Protein AF-A0A935LZD9-F1 (afdb_monomer)

Mean predicted aligned error: 2.88 Å

Secondary structure (DSSP, 8-state):
-PPPHHHHHHHHHHHHHSTT--TTHHHHHHHHHHHHHTT-HHHHHHHHHHHHHHHHHHHHHTTSPTTSTTHHHHHHHHHHHHHHHHHHHHHHHTTS-HHHHHHHIIIIIS-SHHHHHHHHHHHHHHHHHHHHHHH-

Sequence (136 aa):
MQLSEDTLSVLEFLDSSIEGGLRKRNDIGTILELGATHNQADLFNEISRSGTATWKVYSTLRRLQQGDQGFRQLEEEFALQMNALREHLATLMHNADDETLKRFDDIYFGMTQGVIKNIVDLGHDLAKIKALQSAS

Solvent-accessible surface area (backbone atoms only — not comparable to full-atom values): 7383 Å² total; per-residue (Å²): 132,86,79,51,72,67,45,50,52,51,50,54,51,47,41,74,72,32,87,92,44,56,84,41,50,69,58,54,43,53,54,50,39,54,22,60,80,67,71,31,60,68,55,48,51,50,35,33,49,27,15,26,50,26,25,54,40,46,66,52,49,77,76,56,52,96,85,44,89,63,41,69,62,41,52,53,50,31,54,53,28,47,49,53,26,47,53,43,48,54,62,57,41,74,76,49,56,72,67,50,36,52,52,47,43,71,45,58,69,51,92,47,74,67,20,56,51,46,48,44,44,43,8,45,40,28,34,53,55,51,50,54,67,74,74,108

pLDDT: mean 95.54, std 5.18, range [50.78, 98.69]

Radius of gyration: 15.12 Å; Cα contacts (8 Å, |Δi|>4): 129; chains: 1; bounding box: 37×30×40 Å

Foldseek 3Di:
DDADPVLVVVQVVQQVVDVVHAPPSVVSSVLVRLCVVVVVVVLLVQLLVLLLQLLVLVVVLVVDDVVPPCNVVSVVSNVVSLVSNVVSVLVSCVSPDPVVNVVCCVQAVDDDPNNSVSSNSSSVSSNSVVVVVVVD

Structure (mmCIF, N/CA/C/O backbone):
data_AF-A0A935LZD9-F1
#
_entry.id   AF-A0A935LZD9-F1
#
loop_
_atom_site.group_PDB
_atom_site.id
_atom_site.type_symbol
_atom_site.label_atom_id
_atom_site.label_alt_id
_atom_site.label_comp_id
_atom_site.label_asym_id
_atom_site.label_entity_id
_atom_site.label_seq_id
_atom_site.pdbx_PDB_ins_code
_atom_site.Cartn_x
_atom_site.Cartn_y
_atom_site.Cartn_z
_atom_site.occupancy
_atom_site.B_iso_or_equiv
_atom_site.auth_seq_id
_atom_site.auth_comp_id
_atom_site.auth_asym_id
_atom_site.auth_atom_id
_atom_site.pdbx_PDB_model_num
ATOM 1 N N . MET A 1 1 ? 7.765 -12.460 -11.065 1.00 86.50 1 MET A N 1
ATOM 2 C CA . MET A 1 1 ? 8.519 -11.220 -11.376 1.00 86.50 1 MET A CA 1
ATOM 3 C C . MET A 1 1 ? 9.929 -11.170 -10.773 1.00 86.50 1 MET A C 1
ATOM 5 O O . MET A 1 1 ? 10.099 -11.430 -9.586 1.00 86.50 1 MET A O 1
ATOM 9 N N . GLN A 1 2 ? 10.930 -10.795 -11.578 1.00 90.19 2 GLN A N 1
ATOM 10 C CA . GLN A 1 2 ? 12.293 -10.451 -11.141 1.00 90.19 2 GLN A CA 1
ATOM 11 C C . GLN A 1 2 ? 12.398 -8.926 -10.963 1.00 90.19 2 GLN A C 1
ATOM 13 O O . GLN A 1 2 ? 11.931 -8.199 -11.832 1.00 90.19 2 GLN A O 1
ATOM 18 N N . LEU A 1 3 ? 12.980 -8.452 -9.856 1.00 95.88 3 LEU A N 1
ATOM 19 C CA . LEU A 1 3 ? 13.170 -7.015 -9.601 1.00 95.88 3 LEU A CA 1
ATOM 20 C C . LEU A 1 3 ? 14.439 -6.502 -10.294 1.00 95.88 3 LEU A C 1
ATOM 22 O O . LEU A 1 3 ? 15.447 -7.213 -10.327 1.00 95.88 3 LEU A O 1
ATOM 26 N N . SER A 1 4 ? 14.392 -5.273 -10.806 1.00 97.44 4 SER A N 1
ATOM 27 C CA . SER A 1 4 ? 15.555 -4.579 -11.367 1.00 97.44 4 SER A CA 1
ATOM 28 C C . SER A 1 4 ? 16.582 -4.193 -10.291 1.00 97.44 4 SER A C 1
ATOM 30 O O . SER A 1 4 ? 16.262 -4.112 -9.101 1.00 97.44 4 SER A O 1
ATOM 32 N N . GLU A 1 5 ? 17.827 -3.928 -10.702 1.00 97.62 5 GLU A N 1
ATOM 33 C CA . GLU A 1 5 ? 18.887 -3.449 -9.797 1.00 97.62 5 GLU A CA 1
ATOM 34 C C . GLU A 1 5 ? 18.530 -2.105 -9.147 1.00 97.62 5 GLU A C 1
ATOM 36 O O . GLU A 1 5 ? 18.828 -1.893 -7.969 1.00 97.62 5 GLU A O 1
ATOM 41 N N . ASP A 1 6 ? 17.824 -1.234 -9.872 1.00 97.00 6 ASP A N 1
ATOM 42 C CA . ASP A 1 6 ? 17.338 0.046 -9.353 1.00 97.00 6 ASP A CA 1
ATOM 43 C C . ASP A 1 6 ? 16.314 -0.172 -8.232 1.00 97.00 6 ASP A C 1
ATOM 45 O O . ASP A 1 6 ? 16.459 0.380 -7.139 1.00 97.00 6 ASP A O 1
ATOM 49 N N . THR A 1 7 ? 15.316 -1.036 -8.448 1.00 97.81 7 THR A N 1
ATOM 50 C CA . THR A 1 7 ? 14.335 -1.380 -7.408 1.00 97.81 7 THR A CA 1
ATOM 51 C C . THR A 1 7 ? 15.004 -2.027 -6.198 1.00 97.81 7 THR A C 1
ATOM 53 O O . THR A 1 7 ? 14.667 -1.702 -5.058 1.00 97.81 7 THR A O 1
ATOM 56 N N . LEU A 1 8 ? 15.972 -2.924 -6.411 1.00 97.88 8 LEU A N 1
ATOM 57 C CA . LEU A 1 8 ? 16.726 -3.542 -5.319 1.00 97.88 8 LEU A CA 1
ATOM 58 C C . LEU A 1 8 ? 17.514 -2.502 -4.515 1.00 97.88 8 LEU A C 1
ATOM 60 O O . LEU A 1 8 ? 17.440 -2.514 -3.287 1.00 97.88 8 LEU A O 1
ATOM 64 N N . SER A 1 9 ? 18.172 -1.563 -5.194 1.00 97.56 9 SER A N 1
ATOM 65 C CA . SER A 1 9 ? 18.916 -0.466 -4.567 1.00 97.56 9 SER A CA 1
ATOM 66 C C . SER A 1 9 ? 18.001 0.446 -3.743 1.00 97.56 9 SER A C 1
ATOM 68 O O . SER A 1 9 ? 18.340 0.830 -2.622 1.00 97.56 9 SER A O 1
ATOM 70 N N . VAL A 1 10 ? 16.797 0.749 -4.246 1.00 96.56 10 VAL A N 1
ATOM 71 C CA . VAL A 1 10 ? 15.781 1.491 -3.482 1.00 96.56 10 VAL A CA 1
ATOM 72 C C . VAL A 1 10 ? 15.353 0.708 -2.241 1.00 96.56 10 VAL A C 1
ATOM 74 O O . VAL A 1 10 ? 15.260 1.287 -1.161 1.00 96.56 10 VAL A O 1
ATOM 77 N N . LEU A 1 11 ? 15.119 -0.602 -2.352 1.00 97.44 11 LEU A N 1
ATOM 78 C CA . LEU A 1 11 ? 14.747 -1.426 -1.198 1.00 97.44 11 LEU A CA 1
ATOM 79 C C . LEU A 1 11 ? 15.855 -1.479 -0.139 1.00 97.44 11 LEU A C 1
ATOM 81 O O . LEU A 1 11 ? 15.551 -1.408 1.048 1.00 97.44 11 LEU A O 1
ATOM 85 N N . GLU A 1 12 ? 17.122 -1.565 -0.541 1.00 96.50 12 GLU A N 1
ATOM 86 C CA . GLU A 1 12 ? 18.269 -1.512 0.379 1.00 96.50 12 GLU A CA 1
ATOM 87 C C . GLU A 1 12 ? 18.382 -0.156 1.087 1.00 96.50 12 GLU A C 1
ATOM 89 O O . GLU A 1 12 ? 18.603 -0.086 2.303 1.00 96.50 12 GLU A O 1
ATOM 94 N N . PHE A 1 13 ? 18.165 0.938 0.354 1.00 96.38 13 PHE A N 1
ATOM 95 C CA . PHE A 1 13 ? 18.076 2.266 0.951 1.00 96.38 13 PHE A CA 1
ATOM 96 C C . PHE A 1 13 ? 16.927 2.353 1.970 1.00 96.38 13 PHE A C 1
ATOM 98 O O . PHE A 1 13 ? 17.115 2.871 3.073 1.00 96.38 13 PHE A O 1
ATOM 105 N N . LEU A 1 14 ? 15.748 1.819 1.638 1.00 96.00 14 LEU A N 1
ATOM 106 C CA . LEU A 1 14 ? 14.599 1.819 2.544 1.00 96.00 14 LEU A CA 1
ATOM 107 C C . LEU A 1 14 ? 14.866 0.983 3.800 1.00 96.00 14 LEU A C 1
ATOM 109 O O . LEU A 1 14 ? 14.578 1.454 4.896 1.00 96.00 14 LEU A O 1
ATOM 113 N N . ASP A 1 15 ? 15.452 -0.207 3.668 1.00 92.56 15 ASP A N 1
ATOM 114 C CA . ASP A 1 15 ? 15.780 -1.070 4.808 1.00 92.56 15 ASP A CA 1
ATOM 115 C C . ASP A 1 15 ? 16.810 -0.433 5.752 1.00 92.56 15 ASP A C 1
ATOM 117 O O . ASP A 1 15 ? 16.700 -0.582 6.968 1.00 92.56 15 ASP A O 1
ATOM 121 N N . SER A 1 16 ? 17.790 0.299 5.214 1.00 93.31 16 SER A N 1
ATOM 122 C CA . SER A 1 16 ? 18.792 1.004 6.029 1.00 93.31 16 SER A CA 1
ATOM 123 C C . SER A 1 16 ? 18.261 2.292 6.669 1.00 93.31 16 SER A C 1
ATOM 125 O O . SER A 1 16 ? 18.707 2.669 7.752 1.00 93.31 16 SER A O 1
ATOM 127 N N . SER A 1 17 ? 17.291 2.951 6.031 1.00 94.06 17 SER A N 1
ATOM 128 C CA . SER A 1 17 ? 16.714 4.220 6.501 1.00 94.06 17 SER A CA 1
ATOM 129 C C . SER A 1 17 ? 15.534 4.039 7.458 1.00 94.06 17 SER A C 1
ATOM 131 O O . SER A 1 17 ? 15.198 4.946 8.221 1.00 94.06 17 SER A O 1
ATOM 133 N N . ILE A 1 18 ? 14.871 2.883 7.417 1.00 93.69 18 ILE A N 1
ATOM 134 C CA . ILE A 1 18 ? 13.705 2.573 8.238 1.00 93.69 18 ILE A CA 1
ATOM 135 C C . ILE A 1 18 ? 14.121 1.722 9.433 1.00 93.69 18 ILE A C 1
ATOM 137 O O . ILE A 1 18 ? 14.465 0.549 9.300 1.00 93.69 18 ILE A O 1
ATOM 141 N N . GLU A 1 19 ? 13.962 2.268 10.639 1.00 90.81 19 GLU A N 1
ATOM 142 C CA . GLU A 1 19 ? 14.153 1.486 11.860 1.00 90.81 19 GLU A CA 1
ATOM 143 C C . GLU A 1 19 ? 13.222 0.256 11.876 1.00 90.81 19 GLU A C 1
ATOM 145 O O . GLU A 1 19 ? 11.998 0.357 11.682 1.00 90.81 19 GLU A O 1
ATOM 150 N N . GLY A 1 20 ? 13.819 -0.920 12.091 1.00 90.19 20 GLY A N 1
ATOM 151 C CA . GLY A 1 20 ? 13.136 -2.215 12.084 1.00 90.19 20 GLY A CA 1
ATOM 152 C C . GLY A 1 20 ? 12.776 -2.758 10.694 1.00 90.19 20 GLY A C 1
ATOM 153 O O . GLY A 1 20 ? 12.099 -3.783 10.629 1.00 90.19 20 GLY A O 1
ATOM 154 N N . GLY A 1 21 ? 13.202 -2.094 9.613 1.00 92.19 21 GLY A N 1
ATOM 155 C CA . GLY A 1 21 ? 12.990 -2.520 8.228 1.00 92.19 21 GLY A CA 1
ATOM 156 C C . GLY A 1 21 ? 11.531 -2.496 7.753 1.00 92.19 21 GLY A C 1
ATOM 157 O O . GLY A 1 21 ? 10.621 -1.995 8.436 1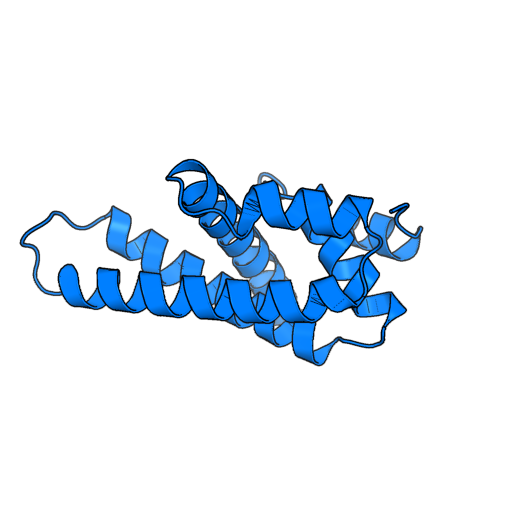.00 92.19 21 GLY A O 1
ATOM 158 N N . LEU A 1 22 ? 11.323 -3.042 6.550 1.00 96.31 22 LEU A N 1
ATOM 159 C CA . LEU A 1 22 ? 10.014 -3.227 5.917 1.00 96.31 22 LEU A CA 1
ATOM 160 C C . LEU A 1 22 ? 9.418 -4.604 6.258 1.00 96.31 22 LEU A C 1
ATOM 162 O O . LEU A 1 22 ? 10.049 -5.642 6.060 1.00 96.31 22 LEU A O 1
ATOM 166 N N . ARG A 1 23 ? 8.162 -4.640 6.712 1.00 96.75 23 ARG A N 1
ATOM 167 C CA . ARG A 1 23 ? 7.424 -5.887 7.005 1.00 96.75 23 ARG A CA 1
ATOM 168 C C . ARG A 1 23 ? 7.013 -6.644 5.745 1.00 96.75 23 ARG A C 1
ATOM 170 O O . ARG A 1 23 ? 6.901 -7.868 5.756 1.00 96.75 23 ARG A O 1
ATOM 177 N N . LYS A 1 24 ? 6.744 -5.904 4.675 1.00 97.62 24 LYS A N 1
ATOM 178 C CA . LYS A 1 24 ? 6.248 -6.344 3.371 1.00 97.62 24 LYS A CA 1
ATOM 179 C C . LYS A 1 24 ? 7.254 -6.003 2.275 1.00 97.62 24 LYS A C 1
ATOM 181 O O . LYS A 1 24 ? 6.871 -5.656 1.164 1.00 97.62 24 LYS A O 1
ATOM 186 N N . ARG A 1 25 ? 8.552 -6.120 2.581 1.00 97.00 25 ARG A N 1
ATOM 187 C CA . ARG A 1 25 ? 9.670 -5.753 1.694 1.00 97.00 25 ARG A CA 1
ATOM 188 C C . ARG A 1 25 ? 9.487 -6.227 0.249 1.00 97.00 25 ARG A C 1
ATOM 190 O O . ARG A 1 25 ? 9.626 -5.436 -0.676 1.00 97.00 25 ARG A O 1
ATOM 197 N N . ASN A 1 26 ? 9.157 -7.503 0.054 1.00 96.81 26 ASN A N 1
ATOM 198 C CA . ASN A 1 26 ? 8.994 -8.072 -1.287 1.00 96.81 26 ASN A CA 1
ATOM 199 C C . ASN A 1 26 ? 7.800 -7.461 -2.033 1.00 96.81 26 ASN A C 1
ATOM 201 O O . ASN A 1 26 ? 7.897 -7.213 -3.230 1.00 96.81 26 ASN A O 1
ATOM 205 N N . ASP A 1 27 ? 6.703 -7.178 -1.329 1.00 97.94 27 ASP A N 1
ATOM 206 C CA . ASP A 1 27 ? 5.499 -6.582 -1.917 1.00 97.94 27 ASP A CA 1
ATOM 207 C C . ASP A 1 27 ? 5.727 -5.114 -2.268 1.00 97.94 27 ASP A C 1
ATOM 209 O O . ASP A 1 27 ? 5.334 -4.678 -3.345 1.00 97.94 27 ASP A O 1
ATOM 213 N N . ILE A 1 28 ? 6.440 -4.375 -1.410 1.00 98.38 28 ILE A N 1
ATOM 214 C CA . ILE A 1 28 ? 6.933 -3.030 -1.727 1.00 98.38 28 ILE A CA 1
ATOM 215 C C . ILE A 1 28 ? 7.821 -3.073 -2.973 1.00 98.38 28 ILE A C 1
ATOM 217 O O . ILE A 1 28 ? 7.654 -2.240 -3.856 1.00 98.38 28 ILE A O 1
ATOM 221 N N . GLY A 1 29 ? 8.705 -4.067 -3.081 1.00 98.12 29 GLY A N 1
ATOM 222 C CA . GLY A 1 29 ? 9.537 -4.271 -4.265 1.00 98.12 29 GLY A CA 1
ATOM 223 C C . GLY A 1 29 ? 8.718 -4.457 -5.536 1.00 98.12 29 GLY A C 1
ATOM 224 O O . GLY A 1 29 ? 8.943 -3.755 -6.512 1.00 98.12 29 GLY A O 1
ATOM 225 N N . THR A 1 30 ? 7.721 -5.343 -5.512 1.00 98.31 30 THR A N 1
ATOM 226 C CA . THR A 1 30 ? 6.814 -5.533 -6.653 1.00 98.31 30 THR A CA 1
ATOM 227 C C . THR A 1 30 ? 6.051 -4.254 -7.001 1.00 98.31 30 THR A C 1
ATOM 229 O O . THR A 1 30 ? 5.931 -3.916 -8.175 1.00 98.31 30 THR A O 1
ATOM 232 N N . ILE A 1 31 ? 5.543 -3.532 -5.999 1.00 98.38 31 ILE A N 1
ATOM 233 C CA . ILE A 1 31 ? 4.790 -2.290 -6.208 1.00 98.38 31 ILE A CA 1
ATOM 234 C C . ILE A 1 31 ? 5.679 -1.209 -6.847 1.00 98.38 31 ILE A C 1
ATOM 236 O O . ILE A 1 31 ? 5.235 -0.519 -7.764 1.00 98.38 31 ILE A O 1
ATOM 240 N N . LEU A 1 32 ? 6.924 -1.069 -6.379 1.00 97.88 32 LEU A N 1
ATOM 241 C CA . LEU A 1 32 ? 7.903 -0.130 -6.928 1.00 97.88 32 LEU A CA 1
ATOM 242 C C . LEU A 1 32 ? 8.300 -0.499 -8.357 1.00 97.88 32 LEU A C 1
ATOM 244 O O . LEU A 1 32 ? 8.276 0.374 -9.219 1.00 97.88 32 LEU A O 1
ATOM 248 N N . GLU A 1 33 ? 8.608 -1.773 -8.610 1.00 98.25 33 GLU A N 1
ATOM 249 C CA . GLU A 1 33 ? 8.985 -2.260 -9.940 1.00 98.25 33 GLU A CA 1
ATOM 250 C C . GLU A 1 33 ? 7.864 -1.987 -10.944 1.00 98.25 33 GLU A C 1
ATOM 252 O O . GLU A 1 33 ? 8.077 -1.284 -11.925 1.00 98.25 33 GLU A O 1
ATOM 257 N N . LEU A 1 34 ? 6.636 -2.429 -10.653 1.00 97.88 34 LEU A N 1
ATOM 258 C CA . LEU A 1 34 ? 5.485 -2.186 -11.527 1.00 97.88 34 LEU A CA 1
ATOM 259 C C . LEU A 1 34 ? 5.224 -0.691 -11.740 1.00 97.88 34 LEU A C 1
ATOM 261 O O . LEU A 1 34 ? 4.946 -0.262 -12.861 1.00 97.88 34 LEU A O 1
ATOM 265 N N . GLY A 1 35 ? 5.339 0.111 -10.678 1.00 97.44 35 GLY A N 1
ATOM 266 C CA . GLY A 1 35 ? 5.196 1.560 -10.758 1.00 97.44 35 GLY A CA 1
ATOM 267 C C . GLY A 1 35 ? 6.235 2.201 -11.680 1.00 97.44 35 GLY A C 1
ATOM 268 O O . GLY A 1 35 ? 5.885 3.052 -12.498 1.00 97.44 35 GLY A O 1
ATOM 269 N N . ALA A 1 36 ? 7.494 1.777 -11.584 1.00 96.50 36 ALA A N 1
ATOM 270 C CA . ALA A 1 36 ? 8.590 2.290 -12.397 1.00 96.50 36 ALA A CA 1
ATOM 271 C C . ALA A 1 36 ? 8.486 1.826 -13.858 1.00 96.50 36 ALA A C 1
ATOM 273 O O . ALA A 1 36 ? 8.484 2.660 -14.764 1.00 96.50 36 ALA A O 1
ATOM 274 N N . THR A 1 37 ? 8.327 0.520 -14.095 1.00 96.94 37 THR A N 1
ATOM 275 C CA . THR A 1 37 ? 8.272 -0.078 -15.440 1.00 96.94 37 THR A CA 1
ATOM 276 C C . THR A 1 37 ? 7.128 0.487 -16.282 1.00 96.94 37 THR A C 1
ATOM 278 O O . THR A 1 37 ? 7.280 0.665 -17.490 1.00 96.94 37 THR A O 1
ATOM 281 N N . HIS A 1 38 ? 5.991 0.810 -15.658 1.00 97.19 38 HIS A N 1
ATOM 282 C CA . HIS A 1 38 ? 4.793 1.291 -16.353 1.00 97.19 38 HIS A CA 1
ATOM 283 C C . HIS A 1 38 ? 4.553 2.801 -16.204 1.00 97.19 38 HIS A C 1
ATOM 285 O O . HIS A 1 38 ? 3.482 3.287 -16.569 1.00 97.19 38 HIS A O 1
ATOM 291 N N . ASN A 1 39 ? 5.536 3.552 -15.691 1.00 96.12 39 ASN A N 1
ATOM 292 C CA . ASN A 1 39 ? 5.453 5.001 -15.476 1.00 96.12 39 ASN A CA 1
ATOM 293 C C . ASN A 1 39 ? 4.208 5.426 -14.662 1.00 96.12 39 ASN A C 1
ATOM 295 O O . ASN A 1 39 ? 3.529 6.403 -14.977 1.00 96.12 39 ASN A O 1
ATOM 299 N N . GLN A 1 40 ? 3.891 4.673 -13.609 1.00 97.00 40 GLN A N 1
ATOM 300 C CA . GLN A 1 40 ? 2.717 4.867 -12.754 1.00 97.00 40 GLN A CA 1
ATOM 301 C C . GLN A 1 40 ? 3.071 5.529 -11.413 1.00 97.00 40 GLN A C 1
ATOM 303 O O . GLN A 1 40 ? 2.571 5.140 -10.356 1.00 97.00 40 GLN A O 1
ATOM 308 N N . ALA A 1 41 ? 3.921 6.559 -11.444 1.00 95.38 41 ALA A N 1
ATOM 309 C CA . ALA A 1 41 ? 4.321 7.297 -10.243 1.00 95.38 41 ALA A CA 1
ATOM 310 C C . ALA A 1 41 ? 3.118 7.909 -9.495 1.00 95.38 41 ALA A C 1
ATOM 312 O O . ALA A 1 41 ? 3.066 7.875 -8.264 1.00 95.38 41 ALA A O 1
ATOM 313 N N . ASP A 1 42 ? 2.114 8.408 -10.220 1.00 97.44 42 ASP A N 1
ATOM 314 C CA . ASP A 1 42 ? 0.893 8.954 -9.616 1.00 97.44 42 ASP A CA 1
ATOM 315 C C . ASP A 1 42 ? 0.073 7.882 -8.893 1.00 97.44 42 ASP A C 1
ATOM 317 O O . ASP A 1 42 ? -0.394 8.115 -7.776 1.00 97.44 42 ASP A O 1
ATOM 321 N N . LEU A 1 43 ? -0.034 6.680 -9.468 1.00 98.12 43 LEU A N 1
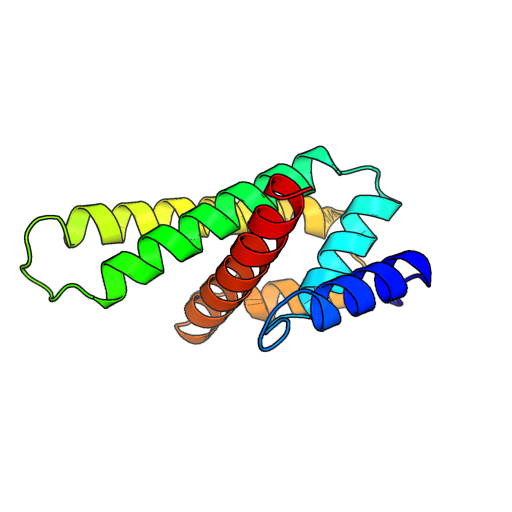ATOM 322 C CA . LEU A 1 43 ? -0.719 5.568 -8.812 1.00 98.12 43 LEU A CA 1
ATOM 323 C C . LEU A 1 43 ? 0.047 5.101 -7.572 1.00 98.12 43 LEU A C 1
ATOM 325 O O . LEU A 1 43 ? -0.564 4.863 -6.533 1.00 98.12 43 LEU A O 1
ATOM 329 N N . PHE A 1 44 ? 1.381 5.037 -7.635 1.00 97.56 44 PHE A N 1
ATOM 330 C CA . PHE A 1 44 ? 2.195 4.764 -6.450 1.00 97.56 44 PHE A CA 1
ATOM 331 C C . PHE A 1 44 ? 1.948 5.802 -5.347 1.00 97.56 44 PHE A C 1
ATOM 333 O O . PHE A 1 44 ? 1.830 5.453 -4.171 1.00 97.56 44 PHE A O 1
ATOM 340 N N . ASN A 1 45 ? 1.811 7.077 -5.713 1.00 96.62 45 ASN A N 1
ATOM 341 C CA . ASN A 1 45 ? 1.483 8.130 -4.762 1.00 96.62 45 ASN A CA 1
ATOM 342 C C . ASN A 1 45 ? 0.094 7.936 -4.130 1.00 96.62 45 ASN A C 1
ATOM 344 O O . ASN A 1 45 ? -0.046 8.171 -2.925 1.00 96.62 45 ASN A O 1
ATOM 348 N N . GLU A 1 46 ? -0.908 7.473 -4.883 1.00 98.38 46 GLU A N 1
ATOM 349 C CA . GLU A 1 46 ? -2.225 7.114 -4.332 1.00 98.38 46 GLU A CA 1
ATOM 350 C C . GLU A 1 46 ? -2.171 5.890 -3.409 1.00 98.38 46 GLU A C 1
ATOM 352 O O . GLU A 1 46 ? -2.755 5.904 -2.320 1.00 98.38 46 GLU A O 1
ATOM 357 N N . ILE A 1 47 ? -1.403 4.860 -3.775 1.00 98.56 47 ILE A N 1
ATOM 358 C CA . ILE A 1 47 ? -1.138 3.691 -2.923 1.00 98.56 47 ILE A CA 1
ATOM 359 C C . ILE A 1 47 ? -0.476 4.144 -1.615 1.00 98.56 47 ILE A C 1
ATOM 361 O O . ILE A 1 47 ? -0.944 3.816 -0.527 1.00 98.56 47 ILE A O 1
ATOM 365 N N . SER A 1 48 ? 0.567 4.971 -1.699 1.00 97.88 48 SER A N 1
ATOM 366 C CA . SER A 1 48 ? 1.273 5.529 -0.540 1.00 97.88 48 SER A CA 1
ATOM 367 C C . SER A 1 48 ? 0.346 6.358 0.357 1.00 97.88 48 SER A C 1
ATOM 369 O O . SER A 1 48 ? 0.358 6.206 1.585 1.00 97.88 48 SER A O 1
ATOM 371 N N . ARG A 1 49 ? -0.514 7.202 -0.230 1.00 97.81 49 ARG A N 1
ATOM 372 C CA . ARG A 1 49 ? -1.515 7.994 0.504 1.00 97.81 49 ARG A CA 1
ATOM 373 C C . ARG A 1 49 ? -2.539 7.114 1.222 1.00 97.81 49 ARG A C 1
ATOM 375 O O . ARG A 1 49 ? -2.671 7.232 2.441 1.00 97.81 49 ARG A O 1
ATOM 382 N N . SER A 1 50 ? -3.228 6.238 0.493 1.00 98.12 50 SER A N 1
ATOM 383 C CA . SER A 1 50 ? -4.274 5.355 1.035 1.00 98.12 50 SER A CA 1
ATOM 384 C C . SER A 1 50 ? -3.716 4.349 2.050 1.00 98.12 50 SER A C 1
ATOM 386 O O . SER A 1 50 ? -4.313 4.138 3.108 1.00 98.12 50 SER A O 1
ATOM 388 N N . GLY A 1 51 ? -2.513 3.815 1.823 1.00 98.44 51 GLY A N 1
ATOM 389 C CA . GLY A 1 51 ? -1.797 2.985 2.794 1.00 98.44 51 GLY A CA 1
ATOM 390 C C . GLY A 1 51 ? -1.438 3.735 4.074 1.00 98.44 51 GLY A C 1
ATOM 391 O O . GLY A 1 51 ? -1.682 3.234 5.174 1.00 98.44 51 GLY A O 1
ATOM 392 N N . THR A 1 52 ? -0.954 4.975 3.951 1.00 98.44 52 THR A N 1
ATOM 393 C CA . THR A 1 52 ? -0.686 5.830 5.116 1.00 98.44 52 THR A CA 1
ATOM 394 C C . THR A 1 52 ? -1.956 6.111 5.917 1.00 98.44 52 THR A C 1
ATOM 396 O O . THR A 1 52 ? -1.932 6.049 7.148 1.00 98.44 52 THR A O 1
ATOM 399 N N . ALA A 1 53 ? -3.062 6.429 5.239 1.00 98.31 53 ALA A N 1
ATOM 400 C CA . ALA A 1 53 ? -4.350 6.672 5.881 1.00 98.31 53 ALA A CA 1
ATOM 401 C C . ALA A 1 53 ? -4.851 5.416 6.609 1.00 98.31 53 ALA A C 1
ATOM 403 O O . ALA A 1 53 ? -5.135 5.481 7.806 1.00 98.31 53 ALA A O 1
ATOM 404 N N . THR A 1 54 ? -4.829 4.263 5.934 1.00 98.50 54 THR A N 1
ATOM 405 C CA . THR A 1 54 ? -5.183 2.951 6.499 1.00 98.50 54 THR A CA 1
ATOM 406 C C . THR A 1 54 ? -4.414 2.675 7.790 1.00 98.50 54 THR A C 1
ATOM 408 O O . THR A 1 54 ? -5.013 2.368 8.823 1.00 98.50 54 THR A O 1
ATOM 411 N N . TRP A 1 55 ? -3.087 2.842 7.771 1.00 98.50 55 TRP A N 1
ATOM 412 C CA . TRP A 1 55 ? -2.256 2.635 8.956 1.00 98.50 55 TRP A CA 1
ATOM 413 C C . TRP A 1 55 ? -2.601 3.598 10.089 1.00 98.50 55 TRP A C 1
ATOM 415 O O . TRP A 1 55 ? -2.745 3.168 11.234 1.00 98.50 55 TRP A O 1
ATOM 425 N N . LYS A 1 56 ? -2.751 4.894 9.793 1.00 98.06 56 LYS A N 1
ATOM 426 C CA . LYS A 1 56 ? -3.072 5.901 10.812 1.00 98.06 56 LYS A CA 1
ATOM 427 C C . LYS A 1 56 ? -4.399 5.591 11.496 1.00 98.06 56 LYS A C 1
ATOM 429 O O . LYS A 1 56 ? -4.431 5.541 12.727 1.00 98.06 56 LYS A O 1
ATOM 434 N N . VAL A 1 57 ? -5.450 5.315 10.724 1.00 98.00 57 VAL A N 1
ATOM 435 C CA . VAL A 1 57 ? -6.779 4.991 11.260 1.00 98.00 57 VAL A CA 1
ATOM 436 C C . VAL A 1 57 ? -6.718 3.712 12.092 1.00 98.00 57 VAL A C 1
ATOM 438 O O . VAL A 1 57 ? -7.098 3.737 13.262 1.00 98.00 57 VAL A O 1
ATOM 441 N N . TYR A 1 58 ? -6.133 2.633 11.562 1.00 97.69 58 TYR A N 1
ATOM 442 C CA . TYR A 1 58 ? -5.971 1.374 12.296 1.00 97.69 58 TYR A CA 1
ATOM 443 C C . TYR A 1 58 ? -5.179 1.545 13.599 1.00 97.69 58 TYR A C 1
ATOM 445 O O . TYR A 1 58 ? -5.540 1.005 14.647 1.00 97.69 58 TYR A O 1
ATOM 453 N N . SER A 1 59 ? -4.089 2.318 13.557 1.00 97.06 59 SER A N 1
ATOM 454 C CA . SER A 1 59 ? -3.209 2.529 14.707 1.00 97.06 59 SER A CA 1
ATOM 455 C C . SER A 1 59 ? -3.889 3.277 15.857 1.00 97.06 59 SER A C 1
ATOM 457 O O . SER A 1 59 ? -3.507 3.065 17.014 1.00 97.06 59 SER A O 1
ATOM 459 N N . THR A 1 60 ? -4.889 4.102 15.536 1.00 96.75 60 THR A N 1
ATOM 460 C CA . THR A 1 60 ? -5.774 4.774 16.491 1.00 96.75 60 THR A CA 1
ATOM 461 C C . THR A 1 60 ? -6.877 3.829 16.952 1.00 96.75 60 THR A C 1
ATOM 463 O O . THR A 1 60 ? -7.045 3.651 18.155 1.00 96.75 60 THR A O 1
ATOM 466 N N . LEU A 1 61 ? -7.568 3.164 16.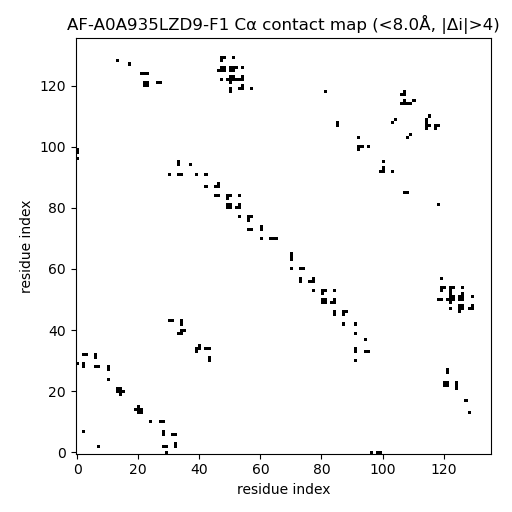019 1.00 96.06 61 LEU A N 1
ATOM 467 C CA . LEU A 1 61 ? -8.678 2.252 16.303 1.00 96.06 61 LEU A CA 1
ATOM 468 C C . LEU A 1 61 ? -8.278 1.140 17.281 1.00 96.06 61 LEU A C 1
ATOM 470 O O . LEU A 1 61 ? -8.989 0.888 18.245 1.00 96.06 61 LEU A O 1
ATOM 474 N N . ARG A 1 62 ? -7.092 0.538 17.114 1.00 95.06 62 ARG A N 1
ATOM 475 C CA . ARG A 1 62 ? -6.586 -0.526 18.007 1.00 95.06 62 ARG A CA 1
ATOM 476 C C . ARG A 1 62 ? -6.359 -0.096 19.464 1.00 95.06 62 ARG A C 1
ATOM 478 O O . ARG A 1 62 ? -6.054 -0.943 20.298 1.00 95.06 62 ARG A O 1
ATOM 485 N N . ARG A 1 63 ? -6.386 1.210 19.755 1.00 95.50 63 ARG A N 1
ATOM 486 C CA . ARG A 1 63 ? -6.233 1.767 21.110 1.00 95.50 63 ARG A CA 1
ATOM 487 C C . ARG A 1 63 ? -7.579 2.035 21.785 1.00 95.50 63 ARG A C 1
ATOM 489 O O . ARG A 1 63 ? -7.583 2.350 22.969 1.00 95.50 63 ARG A O 1
ATOM 496 N N . LEU A 1 64 ? -8.678 1.926 21.042 1.00 94.69 64 LEU A N 1
ATOM 497 C CA . LEU A 1 64 ? -10.038 2.130 21.525 1.00 94.69 64 LEU A CA 1
ATOM 498 C C . LEU A 1 64 ? -10.695 0.790 21.869 1.00 94.69 64 LEU A C 1
ATOM 500 O O . LEU A 1 64 ? -10.360 -0.253 21.306 1.00 94.69 64 LEU A O 1
ATOM 504 N N . GLN A 1 65 ? -11.649 0.831 22.789 1.00 92.44 65 GLN A N 1
ATOM 505 C CA . GLN A 1 65 ? -12.542 -0.270 23.125 1.00 92.44 65 GLN A CA 1
ATOM 506 C C . GLN A 1 65 ? -13.879 -0.111 22.392 1.00 92.44 65 GLN A C 1
ATOM 508 O O . GLN A 1 65 ? -14.321 0.996 22.076 1.00 92.44 65 GLN A O 1
ATOM 513 N N . GLN A 1 66 ? -14.566 -1.230 22.150 1.00 87.62 66 GLN A N 1
ATOM 514 C CA . GLN A 1 66 ? -15.943 -1.176 21.663 1.00 87.62 66 GLN A CA 1
ATOM 515 C C . GLN A 1 66 ? -16.820 -0.438 22.683 1.00 87.62 66 GLN A C 1
ATOM 517 O O . GLN A 1 66 ? -16.883 -0.821 23.848 1.00 87.62 66 GLN A O 1
ATOM 522 N N . GLY A 1 67 ? -17.504 0.614 22.230 1.00 89.31 67 GLY A N 1
ATOM 523 C CA . GLY A 1 67 ? -18.309 1.497 23.080 1.00 89.31 67 GLY A CA 1
ATOM 524 C C . GLY A 1 67 ? -17.667 2.858 23.345 1.00 89.31 67 GLY A C 1
ATOM 525 O O . GLY A 1 67 ? -18.387 3.787 23.712 1.00 89.31 67 GLY A O 1
ATOM 526 N N . ASP A 1 68 ? -16.365 3.013 23.080 1.00 94.62 68 ASP A N 1
ATOM 527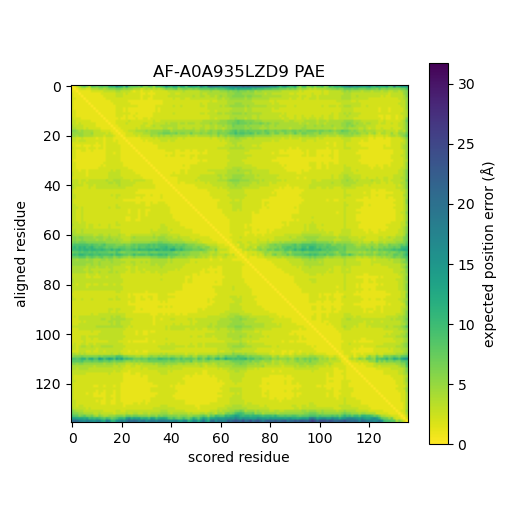 C CA . ASP A 1 68 ? -15.717 4.320 23.125 1.00 94.62 68 ASP A CA 1
ATOM 528 C C . ASP A 1 68 ? -16.327 5.264 22.081 1.00 94.62 68 ASP A C 1
ATOM 530 O O . ASP A 1 68 ? -16.689 4.872 20.961 1.00 94.62 68 ASP A O 1
ATOM 534 N N . GLN A 1 69 ? -16.425 6.544 22.439 1.00 92.38 69 GLN A N 1
ATOM 535 C CA . GLN A 1 69 ? -16.888 7.574 21.518 1.00 92.38 69 GLN A CA 1
ATOM 536 C C . GLN A 1 69 ? -15.983 7.610 20.278 1.00 92.38 69 GLN A C 1
ATOM 538 O O . GLN A 1 69 ? -14.762 7.688 20.382 1.00 92.38 69 GLN A O 1
ATOM 543 N N . GLY A 1 70 ? -16.591 7.564 19.092 1.00 92.44 70 GLY A N 1
ATOM 544 C CA . GLY A 1 70 ? -15.862 7.581 17.823 1.00 92.44 70 GLY A CA 1
ATOM 545 C C . GLY A 1 70 ? -15.338 6.219 17.354 1.00 92.44 70 GLY A C 1
ATOM 546 O O . GLY A 1 70 ? -14.848 6.148 16.231 1.00 92.44 70 GLY A O 1
ATOM 547 N N . PHE A 1 71 ? -15.499 5.132 18.129 1.00 95.44 71 PHE A N 1
ATOM 548 C CA . PHE A 1 71 ? -15.082 3.785 17.707 1.00 95.44 71 PHE A CA 1
ATOM 549 C C . PHE A 1 71 ? -15.703 3.389 16.359 1.00 95.44 71 PHE A C 1
ATOM 551 O O . PHE A 1 71 ? -14.980 3.078 15.419 1.00 95.44 71 PHE A O 1
ATOM 558 N N . ARG A 1 72 ? -17.039 3.465 16.240 1.00 95.81 72 ARG A N 1
ATOM 559 C CA . ARG A 1 72 ? -17.754 3.086 15.004 1.00 95.81 72 ARG A CA 1
ATOM 560 C C . ARG A 1 72 ? -17.345 3.934 13.804 1.00 95.81 72 ARG A C 1
ATOM 562 O O . ARG A 1 72 ? -17.141 3.403 12.724 1.00 95.81 72 ARG A O 1
ATOM 569 N N . GLN A 1 73 ? -17.168 5.237 14.011 1.00 96.31 73 GLN A N 1
ATOM 570 C CA . GLN A 1 73 ? -16.741 6.143 12.947 1.00 96.31 73 GLN A CA 1
ATOM 571 C C . GLN A 1 73 ? -15.343 5.778 12.427 1.00 96.31 73 GLN A C 1
ATOM 573 O O . GLN A 1 73 ? -15.112 5.783 11.223 1.00 96.31 73 GLN A O 1
ATOM 578 N N . LEU A 1 74 ? -14.408 5.441 13.321 1.00 96.69 74 LEU A N 1
ATOM 579 C CA . LEU A 1 74 ? -13.067 5.007 12.926 1.00 96.69 74 LEU A CA 1
ATOM 580 C C . LEU A 1 74 ? -13.056 3.610 12.297 1.00 96.69 74 LEU A C 1
ATOM 582 O O . LEU A 1 74 ? -12.217 3.347 11.442 1.00 96.69 74 LEU A O 1
ATOM 586 N N . GLU A 1 75 ? -13.960 2.721 12.705 1.00 96.69 75 GLU A N 1
ATOM 587 C CA . GLU A 1 75 ? -14.139 1.405 12.084 1.00 96.69 75 GLU A CA 1
ATOM 588 C C . GLU A 1 75 ? -14.646 1.529 10.637 1.00 96.69 75 GLU A C 1
ATOM 590 O O . GLU A 1 75 ? -14.080 0.913 9.733 1.00 96.69 75 GLU A O 1
ATOM 595 N N . GLU A 1 76 ? -15.647 2.381 10.401 1.00 97.31 76 GLU A N 1
ATOM 596 C CA . GLU A 1 76 ? -16.150 2.702 9.060 1.00 97.31 76 GLU A CA 1
ATOM 597 C C . GLU A 1 76 ? -15.060 3.348 8.195 1.00 97.31 76 GLU A C 1
ATOM 599 O O . GLU A 1 76 ? -14.805 2.900 7.076 1.00 97.31 76 GLU A O 1
ATOM 604 N N . GLU A 1 77 ? -14.350 4.341 8.735 1.00 97.81 77 GLU A N 1
ATOM 605 C CA . GLU A 1 77 ? -13.240 4.995 8.039 1.00 97.81 77 GLU A CA 1
ATOM 606 C C . GLU A 1 77 ? -12.112 4.006 7.711 1.00 97.81 77 GLU A C 1
ATOM 608 O O . GLU A 1 77 ? -11.543 4.039 6.621 1.00 97.81 77 GLU A O 1
ATOM 613 N N . PHE A 1 78 ? -11.798 3.077 8.618 1.00 97.62 78 PHE A N 1
ATOM 614 C CA . PHE A 1 78 ? -10.792 2.049 8.366 1.00 97.62 78 PHE A CA 1
ATOM 615 C C . PHE A 1 78 ? -11.187 1.162 7.182 1.00 97.62 78 PHE A C 1
ATOM 617 O O . PHE A 1 78 ? -10.356 0.900 6.310 1.00 97.62 78 PHE A O 1
ATOM 624 N N . ALA A 1 79 ? -12.452 0.738 7.122 1.00 96.50 79 ALA A N 1
ATOM 625 C CA . ALA A 1 79 ? -12.963 -0.050 6.007 1.00 96.50 79 ALA A CA 1
ATOM 626 C C . ALA A 1 79 ? -12.895 0.723 4.677 1.00 96.50 79 ALA A C 1
ATOM 628 O O . ALA A 1 79 ? -12.486 0.152 3.664 1.00 96.50 79 ALA A O 1
ATOM 629 N N . LEU A 1 80 ? -13.227 2.020 4.685 1.00 98.00 80 LEU A N 1
ATOM 630 C CA . LEU A 1 80 ? -13.128 2.890 3.508 1.00 98.00 80 LEU A CA 1
ATOM 631 C C . LEU A 1 80 ? -11.685 3.001 3.000 1.00 98.00 80 LEU A C 1
ATOM 633 O O . LEU A 1 80 ? -11.429 2.751 1.822 1.00 98.00 80 LEU A O 1
ATOM 637 N N . GLN A 1 81 ? -10.729 3.304 3.881 1.00 98.12 81 GLN A N 1
ATOM 638 C CA . GLN A 1 81 ? -9.320 3.448 3.495 1.00 98.12 81 GLN A CA 1
ATOM 639 C C . GLN A 1 81 ? -8.705 2.126 3.020 1.00 98.12 81 GLN A C 1
ATOM 641 O O . GLN A 1 81 ? -7.946 2.103 2.049 1.00 98.12 81 GLN A O 1
ATOM 646 N N . MET A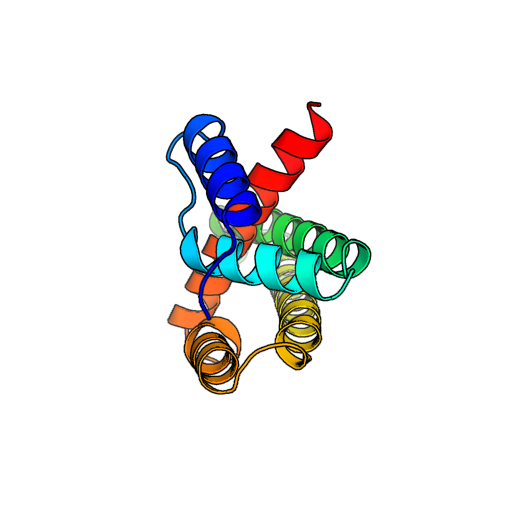 1 82 ? -9.079 1.011 3.654 1.00 96.88 82 MET A N 1
ATOM 647 C CA . MET A 1 82 ? -8.657 -0.324 3.233 1.00 96.88 82 MET A CA 1
ATOM 648 C C . MET A 1 82 ? -9.154 -0.654 1.819 1.00 96.88 82 MET A C 1
ATOM 650 O O . MET A 1 82 ? -8.394 -1.197 1.016 1.00 96.88 82 MET A O 1
ATOM 654 N N . ASN A 1 83 ? -10.409 -0.326 1.504 1.00 97.25 83 ASN A N 1
ATOM 655 C CA . ASN A 1 83 ? -10.963 -0.548 0.170 1.00 97.25 83 ASN A CA 1
ATOM 656 C C . ASN A 1 83 ? -10.297 0.352 -0.875 1.00 97.25 83 ASN A C 1
ATOM 658 O O . ASN A 1 83 ? -9.900 -0.155 -1.919 1.00 97.25 83 ASN A O 1
ATOM 662 N N . ALA A 1 84 ? -10.056 1.629 -0.566 1.00 98.25 84 ALA A N 1
ATOM 663 C CA . ALA A 1 84 ? -9.326 2.526 -1.463 1.00 98.25 84 ALA A CA 1
ATOM 664 C C . ALA A 1 84 ? -7.913 1.999 -1.774 1.00 98.25 84 ALA A C 1
ATOM 666 O O . ALA A 1 84 ? -7.491 1.966 -2.928 1.00 98.25 84 ALA A O 1
ATOM 667 N N . LEU A 1 85 ? -7.180 1.523 -0.761 1.00 98.50 85 LEU A N 1
ATOM 668 C CA . LEU A 1 85 ? -5.871 0.906 -0.984 1.00 98.50 85 LEU A CA 1
ATOM 669 C C . LEU A 1 85 ? -5.976 -0.333 -1.885 1.00 98.50 85 LEU A C 1
ATOM 671 O O . LEU A 1 85 ? -5.160 -0.495 -2.791 1.00 98.50 85 LEU A O 1
ATOM 675 N N . ARG A 1 86 ? -6.975 -1.195 -1.666 1.00 98.00 86 ARG A N 1
ATOM 676 C CA . ARG A 1 86 ? -7.204 -2.370 -2.519 1.00 98.00 86 ARG A CA 1
ATOM 677 C C . ARG A 1 86 ? -7.488 -1.985 -3.964 1.00 98.00 86 ARG A C 1
ATOM 679 O O . ARG A 1 86 ? -6.917 -2.598 -4.854 1.00 98.00 86 ARG A O 1
ATOM 686 N N . GLU A 1 87 ? -8.320 -0.981 -4.204 1.00 98.31 87 GLU A N 1
ATOM 687 C CA . GLU A 1 87 ? -8.644 -0.516 -5.557 1.00 98.31 87 GLU A CA 1
ATOM 688 C C . GLU A 1 87 ? -7.398 -0.005 -6.294 1.00 98.31 87 GLU A C 1
ATOM 690 O O . GLU A 1 87 ? -7.163 -0.369 -7.450 1.00 98.31 87 GLU A O 1
ATOM 695 N N . HIS A 1 88 ? -6.543 0.766 -5.615 1.00 98.62 88 HIS A N 1
ATOM 696 C CA . HIS A 1 88 ? -5.282 1.220 -6.203 1.00 98.62 88 HIS A CA 1
ATOM 697 C C . HIS A 1 88 ? -4.310 0.063 -6.469 1.00 98.62 88 HIS A C 1
ATOM 699 O O . HIS A 1 88 ? -3.682 0.022 -7.527 1.00 98.62 88 HIS A O 1
ATOM 705 N N . LEU A 1 89 ? -4.203 -0.900 -5.544 1.00 98.50 89 LEU A N 1
ATOM 706 C CA . LEU A 1 89 ? -3.386 -2.099 -5.748 1.00 98.50 89 LEU A CA 1
ATOM 707 C C . LEU A 1 89 ? -3.905 -2.929 -6.924 1.00 98.50 89 LEU A C 1
ATOM 709 O O . LEU A 1 89 ? -3.111 -3.318 -7.771 1.00 98.50 89 LEU A O 1
ATOM 713 N N . ALA A 1 90 ? -5.215 -3.159 -7.017 1.00 98.00 90 ALA A N 1
ATOM 714 C CA . ALA A 1 90 ? -5.825 -3.904 -8.116 1.00 98.00 90 ALA A CA 1
ATOM 715 C C . ALA A 1 90 ? -5.556 -3.219 -9.464 1.00 98.00 90 ALA A C 1
ATOM 717 O O . ALA A 1 90 ? -5.168 -3.873 -10.428 1.00 98.00 90 ALA A O 1
ATOM 718 N N . THR A 1 91 ? -5.660 -1.888 -9.499 1.00 98.31 91 THR A N 1
ATOM 719 C CA . THR A 1 91 ? -5.329 -1.088 -10.685 1.00 98.31 91 THR A CA 1
ATOM 720 C C . THR A 1 91 ? -3.868 -1.269 -11.103 1.00 98.31 91 THR A C 1
ATOM 722 O O . THR A 1 91 ? -3.594 -1.440 -12.289 1.00 98.31 91 THR A O 1
ATOM 725 N N . LEU A 1 92 ? -2.931 -1.272 -10.148 1.00 98.31 92 LEU A N 1
ATOM 726 C CA . LEU A 1 92 ? -1.511 -1.510 -10.426 1.00 98.31 92 LEU A CA 1
ATOM 727 C C . LEU A 1 92 ? -1.271 -2.942 -10.927 1.00 98.31 92 LEU A C 1
ATOM 729 O O . LEU A 1 92 ? -0.482 -3.148 -11.849 1.00 98.31 92 LEU A O 1
ATOM 733 N N . MET A 1 93 ? -1.966 -3.925 -10.344 1.00 97.56 93 MET A N 1
ATOM 734 C CA . MET A 1 93 ? -1.823 -5.343 -10.687 1.00 97.56 93 MET A CA 1
ATOM 735 C C . MET A 1 93 ? -2.301 -5.687 -12.102 1.00 97.56 93 MET A C 1
ATOM 737 O O . MET A 1 93 ? -1.914 -6.733 -12.612 1.00 97.56 93 MET A O 1
ATOM 741 N N . HIS A 1 94 ? -3.041 -4.813 -12.795 1.00 96.69 94 HIS A N 1
ATOM 742 C CA . HIS A 1 94 ? -3.310 -4.987 -14.231 1.00 96.69 94 HIS A CA 1
ATOM 743 C C . HIS A 1 94 ? -2.037 -5.046 -15.093 1.00 96.69 94 HIS A C 1
ATOM 745 O O . HIS A 1 94 ? -2.086 -5.540 -16.216 1.00 96.69 94 HIS A O 1
ATOM 751 N N . ASN A 1 95 ? -0.910 -4.543 -14.583 1.00 96.06 95 ASN A N 1
ATOM 752 C CA . ASN A 1 95 ? 0.388 -4.609 -15.251 1.00 96.06 95 ASN A CA 1
ATOM 753 C C . ASN A 1 95 ? 1.222 -5.842 -14.856 1.00 96.06 95 ASN A C 1
ATOM 755 O O . ASN A 1 95 ? 2.330 -6.018 -15.356 1.00 96.06 95 ASN A O 1
ATOM 759 N N . ALA A 1 96 ? 0.744 -6.662 -13.918 1.00 96.81 96 ALA A N 1
ATOM 760 C CA . ALA A 1 96 ? 1.500 -7.781 -13.374 1.00 96.81 96 ALA A CA 1
ATOM 761 C C . ALA A 1 96 ? 1.428 -9.029 -14.270 1.00 96.81 96 ALA A C 1
ATOM 763 O O . ALA A 1 96 ? 0.464 -9.234 -15.005 1.00 96.81 96 ALA A O 1
ATOM 764 N N . ASP A 1 97 ? 2.446 -9.891 -14.166 1.00 96.12 97 ASP A N 1
ATOM 765 C CA . ASP A 1 97 ? 2.371 -11.256 -14.698 1.00 96.12 97 ASP A CA 1
ATOM 766 C C . ASP A 1 97 ? 1.354 -12.104 -13.900 1.00 96.12 97 ASP A C 1
ATOM 768 O O . ASP A 1 97 ? 1.034 -11.793 -12.749 1.00 96.12 97 ASP A O 1
ATOM 772 N N . ASP A 1 98 ? 0.849 -13.188 -14.501 1.00 96.06 98 ASP A N 1
ATOM 773 C CA . ASP A 1 98 ? -0.193 -14.039 -13.898 1.00 96.06 98 ASP A CA 1
ATOM 774 C C . ASP A 1 98 ? 0.205 -14.590 -12.518 1.00 96.06 98 ASP A C 1
ATOM 776 O O . ASP A 1 98 ? -0.630 -14.736 -11.623 1.00 96.06 98 ASP A O 1
ATOM 780 N N . GLU A 1 99 ? 1.491 -14.901 -12.330 1.00 96.25 99 GLU A N 1
ATOM 781 C CA . GLU A 1 99 ? 2.020 -15.407 -11.062 1.00 96.25 99 GLU A CA 1
ATOM 782 C C . GLU A 1 99 ? 1.938 -14.339 -9.964 1.00 96.25 99 GLU A C 1
ATOM 784 O O . GLU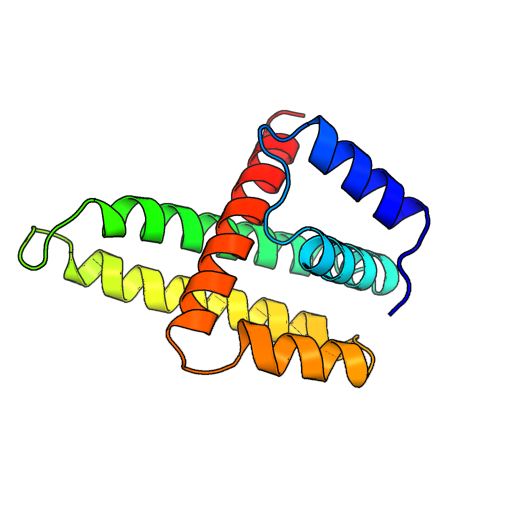 A 1 99 ? 1.473 -14.602 -8.851 1.00 96.25 99 GLU A O 1
ATOM 789 N N . THR A 1 100 ? 2.363 -13.119 -10.282 1.00 96.62 100 THR A N 1
ATOM 790 C CA . THR A 1 100 ? 2.358 -11.978 -9.370 1.00 96.62 100 THR A CA 1
ATOM 791 C C . THR A 1 100 ? 0.933 -11.548 -9.053 1.00 96.62 100 THR A C 1
ATOM 793 O O . THR A 1 100 ? 0.625 -11.337 -7.879 1.00 96.62 100 THR A O 1
ATOM 796 N N . LEU A 1 101 ? 0.059 -11.485 -10.062 1.00 97.06 101 LEU A N 1
ATOM 797 C CA . LEU A 1 101 ? -1.360 -11.184 -9.886 1.00 97.06 101 LEU A CA 1
ATOM 798 C C . LEU A 1 101 ? -2.006 -12.179 -8.918 1.00 97.06 101 LEU A C 1
ATOM 800 O O . LEU A 1 101 ? -2.543 -11.777 -7.889 1.00 97.06 101 LEU A O 1
ATOM 804 N N . LYS A 1 102 ? -1.859 -13.485 -9.177 1.00 96.00 102 LYS A N 1
ATOM 805 C CA . LYS A 1 102 ? -2.413 -14.536 -8.312 1.00 96.00 102 LYS A CA 1
ATOM 806 C C . LYS A 1 102 ? -1.911 -14.430 -6.871 1.00 96.00 102 LYS A C 1
ATOM 808 O O . LYS A 1 102 ? -2.678 -14.583 -5.923 1.00 96.00 102 LYS A O 1
ATOM 813 N N . ARG A 1 103 ? -0.621 -14.145 -6.692 1.00 96.00 103 ARG A N 1
ATOM 814 C CA . ARG A 1 103 ? -0.030 -13.961 -5.364 1.00 96.00 103 ARG A CA 1
ATOM 815 C C . ARG A 1 103 ? -0.639 -12.761 -4.631 1.00 96.00 103 ARG A C 1
ATOM 817 O O . ARG A 1 103 ? -0.887 -12.851 -3.430 1.00 96.00 103 ARG A O 1
ATOM 824 N N . PHE A 1 104 ? -0.860 -11.642 -5.320 1.00 97.12 104 PHE A N 1
ATOM 825 C CA . PHE A 1 104 ? -1.495 -10.462 -4.729 1.00 97.12 104 PHE A CA 1
ATOM 826 C C . PHE A 1 104 ? -2.978 -10.700 -4.411 1.00 97.12 104 PHE A C 1
ATOM 828 O O . PHE A 1 104 ? -3.421 -10.288 -3.336 1.00 97.12 104 PHE A O 1
ATOM 835 N N . ASP A 1 105 ? -3.704 -11.429 -5.262 1.00 95.25 105 ASP A N 1
ATOM 836 C CA . ASP A 1 105 ? -5.076 -11.886 -5.001 1.00 95.25 105 ASP A CA 1
ATOM 837 C C . ASP A 1 105 ? -5.184 -12.642 -3.675 1.00 95.25 105 ASP A C 1
ATOM 839 O O . ASP A 1 105 ? -5.972 -12.259 -2.800 1.00 95.25 105 ASP A O 1
ATOM 843 N N . ASP A 1 106 ? -4.323 -13.641 -3.477 1.00 93.81 106 ASP A N 1
ATOM 844 C CA . ASP A 1 106 ? -4.315 -14.470 -2.270 1.00 93.81 106 ASP A CA 1
ATOM 845 C C . ASP A 1 106 ? -3.968 -13.670 -0.996 1.00 93.81 106 ASP A C 1
ATOM 847 O O . ASP A 1 106 ? -4.453 -13.973 0.100 1.00 93.81 106 ASP A O 1
ATOM 851 N N . ILE A 1 107 ? -3.127 -12.636 -1.115 1.00 96.62 107 ILE A N 1
ATOM 852 C CA . ILE A 1 107 ? -2.591 -11.887 0.034 1.00 96.62 107 ILE A CA 1
ATOM 853 C C . ILE A 1 107 ? -3.469 -10.689 0.418 1.00 96.62 107 ILE A C 1
ATOM 855 O O . ILE A 1 107 ? -3.588 -10.400 1.617 1.00 96.62 107 ILE A O 1
ATOM 859 N N . TYR A 1 108 ? -4.066 -9.994 -0.557 1.00 97.31 108 TYR A N 1
ATOM 860 C CA . TYR A 1 108 ? -4.671 -8.668 -0.366 1.00 97.31 108 TYR A CA 1
ATOM 861 C C . TYR A 1 108 ? -6.154 -8.566 -0.748 1.00 97.31 108 TYR A C 1
ATOM 863 O O . TYR A 1 108 ? -6.861 -7.726 -0.175 1.00 97.31 108 TYR A O 1
ATOM 871 N N . PHE A 1 109 ? -6.654 -9.413 -1.651 1.00 94.38 109 PHE A N 1
ATOM 872 C CA . PHE A 1 109 ? -8.021 -9.289 -2.181 1.00 94.38 109 PHE A CA 1
ATOM 873 C C . PHE A 1 109 ? -9.015 -10.314 -1.613 1.00 94.38 109 PHE A C 1
ATOM 875 O O . PHE A 1 109 ? -10.212 -10.233 -1.878 1.00 94.38 109 PHE A O 1
ATOM 882 N N . GLY A 1 110 ? -8.565 -11.215 -0.736 1.00 89.62 110 GLY A N 1
ATOM 883 C CA . GLY A 1 110 ? -9.457 -12.077 0.043 1.00 89.62 110 GLY A CA 1
ATOM 884 C C . GLY A 1 110 ? -10.219 -11.357 1.175 1.00 89.62 110 GLY A C 1
ATOM 885 O O . GLY A 1 110 ? -9.967 -10.200 1.516 1.00 89.62 110 GLY A O 1
ATOM 886 N N . MET A 1 111 ? -11.135 -12.080 1.829 1.00 82.50 111 MET A N 1
ATOM 887 C CA . MET A 1 111 ? -11.987 -11.563 2.921 1.00 82.50 111 MET A CA 1
ATOM 888 C C . MET A 1 111 ? -11.638 -12.127 4.312 1.00 82.50 111 MET A C 1
ATOM 890 O O . MET A 1 111 ? -12.474 -12.143 5.214 1.00 82.50 111 MET A O 1
ATOM 894 N N . THR A 1 112 ? -10.415 -12.622 4.514 1.00 90.56 112 THR A N 1
ATOM 895 C CA . THR A 1 112 ? -10.012 -13.227 5.795 1.00 90.56 112 THR A CA 1
ATOM 896 C C . THR A 1 112 ? -9.366 -12.210 6.741 1.00 90.56 112 THR A C 1
ATOM 898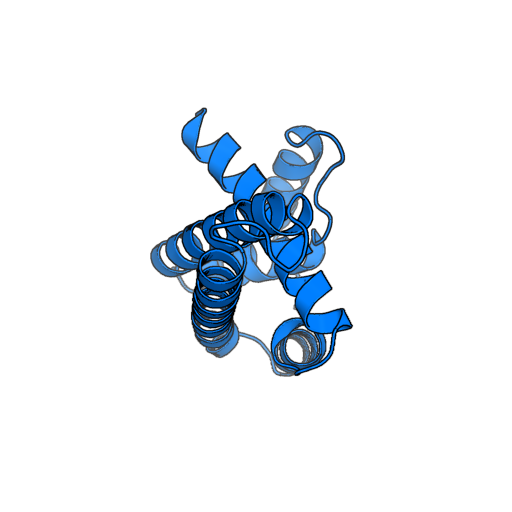 O O . THR A 1 112 ? -8.829 -11.187 6.317 1.00 90.56 112 THR A O 1
ATOM 901 N N . GLN A 1 113 ? -9.334 -12.523 8.041 1.00 88.25 113 GLN A N 1
ATOM 902 C CA . GLN A 1 113 ? -8.593 -11.730 9.036 1.00 88.25 113 GLN A CA 1
ATOM 903 C C . GLN A 1 113 ? -7.093 -11.619 8.702 1.00 88.25 113 GLN A C 1
ATOM 905 O O . GLN A 1 113 ? -6.465 -10.594 8.962 1.00 88.25 113 GLN A O 1
ATOM 910 N N . GLY A 1 114 ? -6.517 -12.652 8.074 1.00 94.12 114 GLY A N 1
ATOM 911 C CA . GLY A 1 114 ? -5.132 -12.625 7.601 1.00 94.12 114 GLY A CA 1
ATOM 912 C C . GLY A 1 114 ? -4.896 -11.561 6.528 1.00 94.12 114 GLY A C 1
ATOM 913 O O . GLY A 1 114 ? -3.875 -10.877 6.561 1.00 94.12 114 GLY A O 1
ATOM 914 N N . VAL A 1 115 ? -5.868 -11.353 5.637 1.00 94.62 115 VAL A N 1
ATOM 915 C CA . VAL A 1 115 ? -5.799 -10.307 4.609 1.00 94.62 115 VAL A CA 1
ATOM 916 C C . VAL A 1 115 ? -5.825 -8.914 5.236 1.00 94.62 115 VAL A C 1
ATOM 918 O O . VAL A 1 115 ? -5.016 -8.066 4.868 1.00 94.62 115 VAL A O 1
ATOM 921 N N . ILE A 1 116 ? -6.686 -8.683 6.234 1.00 95.06 116 ILE A N 1
ATOM 922 C CA . ILE A 1 116 ? -6.723 -7.400 6.958 1.00 95.06 116 ILE A CA 1
ATOM 923 C C . ILE A 1 116 ? -5.349 -7.106 7.574 1.00 95.06 116 ILE A C 1
ATOM 925 O O . ILE A 1 116 ? -4.817 -6.009 7.409 1.00 95.06 116 ILE A O 1
ATOM 929 N N . LYS A 1 117 ? -4.728 -8.103 8.219 1.00 96.31 117 LYS A N 1
ATOM 930 C CA . LYS A 1 117 ? -3.370 -7.965 8.762 1.00 96.31 117 LYS A CA 1
ATOM 931 C C . LYS A 1 117 ? -2.350 -7.619 7.672 1.00 96.31 117 LYS A C 1
ATOM 933 O O . LYS A 1 117 ? -1.542 -6.717 7.873 1.00 96.31 117 LYS A O 1
ATOM 938 N N . ASN A 1 118 ? -2.402 -8.291 6.520 1.00 98.12 118 ASN A N 1
ATOM 939 C CA . ASN A 1 118 ? -1.499 -8.013 5.401 1.00 98.12 118 ASN A CA 1
ATOM 940 C C . ASN A 1 118 ? -1.624 -6.572 4.898 1.00 98.12 118 ASN A C 1
ATOM 942 O O . ASN A 1 118 ? -0.603 -5.931 4.654 1.00 98.12 118 ASN A O 1
ATOM 946 N N . ILE A 1 119 ? -2.852 -6.064 4.773 1.00 98.00 119 ILE A N 1
ATOM 947 C CA . ILE A 1 119 ? -3.125 -4.685 4.354 1.00 98.00 119 ILE A CA 1
ATOM 948 C C . ILE A 1 119 ? -2.592 -3.692 5.386 1.00 98.00 119 ILE A C 1
ATOM 950 O O . ILE A 1 119 ? -1.932 -2.724 5.022 1.00 98.00 119 ILE A O 1
ATOM 954 N N . VAL A 1 120 ? -2.818 -3.943 6.675 1.00 97.81 120 VAL A N 1
ATOM 955 C CA . VAL A 1 120 ? -2.296 -3.093 7.752 1.00 97.81 120 VAL A CA 1
ATOM 956 C C . VAL A 1 120 ? -0.767 -3.065 7.758 1.00 97.81 120 VAL A C 1
ATOM 958 O O . VAL A 1 120 ? -0.184 -1.992 7.907 1.00 97.81 120 VAL A O 1
ATOM 961 N N . ASP A 1 121 ? -0.110 -4.215 7.592 1.00 98.25 121 ASP A N 1
ATOM 962 C CA . ASP A 1 121 ? 1.353 -4.296 7.536 1.00 98.25 121 ASP A CA 1
ATOM 963 C C . ASP A 1 121 ? 1.916 -3.585 6.296 1.00 98.25 121 ASP A C 1
ATOM 965 O O . ASP A 1 121 ? 2.928 -2.894 6.398 1.00 98.25 121 ASP A O 1
ATOM 969 N N . LEU A 1 122 ? 1.234 -3.677 5.150 1.00 98.69 122 LEU A N 1
ATOM 970 C CA . LEU A 1 122 ? 1.592 -2.913 3.955 1.00 98.69 122 LEU A CA 1
ATOM 971 C C . LEU A 1 122 ? 1.395 -1.404 4.174 1.00 98.69 122 LEU A C 1
ATOM 973 O O . LEU A 1 122 ? 2.282 -0.611 3.868 1.00 98.69 122 LEU A O 1
ATOM 977 N N . GLY A 1 123 ? 0.261 -0.995 4.747 1.00 98.50 123 GLY A N 1
ATOM 978 C CA . GLY A 1 123 ? -0.025 0.403 5.069 1.00 98.50 123 GLY A CA 1
ATOM 979 C C . GLY A 1 123 ? 0.988 0.998 6.048 1.00 98.50 123 GLY A C 1
ATOM 980 O O . GLY A 1 123 ? 1.382 2.154 5.905 1.00 98.50 123 GLY A O 1
ATOM 981 N N . HIS A 1 124 ? 1.452 0.204 7.017 1.00 98.19 124 HIS A N 1
ATOM 982 C CA . HIS A 1 124 ? 2.529 0.586 7.929 1.00 98.19 124 HIS A CA 1
ATOM 983 C C . HIS A 1 124 ? 3.820 0.920 7.173 1.00 98.19 124 HIS A C 1
ATOM 985 O O . HIS A 1 124 ? 4.423 1.965 7.417 1.00 98.19 124 HIS A O 1
ATOM 991 N N . ASP A 1 125 ? 4.234 0.055 6.252 1.00 98.38 125 ASP A N 1
ATOM 992 C CA . ASP A 1 125 ? 5.445 0.261 5.460 1.00 98.38 125 ASP A CA 1
ATOM 993 C C . ASP A 1 125 ? 5.312 1.472 4.528 1.00 98.38 125 ASP A C 1
ATOM 995 O O . ASP A 1 125 ? 6.197 2.327 4.498 1.00 98.38 125 ASP A O 1
ATOM 999 N N . LEU A 1 126 ? 4.166 1.622 3.857 1.00 98.44 126 LEU A N 1
ATOM 1000 C CA . LEU A 1 126 ? 3.857 2.788 3.021 1.00 98.44 126 LEU A CA 1
ATOM 1001 C C . LEU A 1 126 ? 3.882 4.098 3.824 1.00 98.44 126 LEU A C 1
ATOM 1003 O O . LEU A 1 126 ? 4.417 5.099 3.348 1.00 98.44 126 LEU A O 1
ATOM 1007 N N . ALA A 1 127 ? 3.372 4.093 5.060 1.00 97.81 127 ALA A N 1
ATOM 1008 C CA . ALA A 1 127 ? 3.430 5.255 5.945 1.00 97.81 127 ALA A CA 1
ATOM 1009 C C . ALA A 1 127 ? 4.871 5.664 6.278 1.00 97.81 127 ALA A C 1
ATOM 1011 O O . ALA A 1 127 ? 5.179 6.857 6.312 1.00 9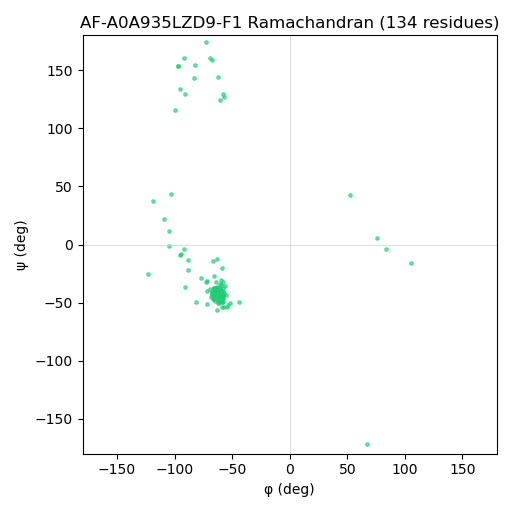7.81 127 ALA A O 1
ATOM 1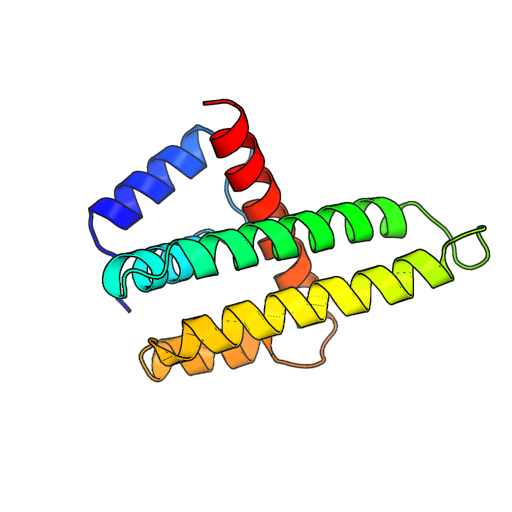012 N N . LYS A 1 128 ? 5.756 4.688 6.508 1.00 97.00 128 LYS A N 1
ATOM 1013 C CA . LYS A 1 128 ? 7.178 4.941 6.765 1.00 97.00 128 LYS A CA 1
ATOM 1014 C C . LYS A 1 128 ? 7.894 5.476 5.524 1.00 97.00 128 LYS A C 1
ATOM 1016 O O . LYS A 1 128 ? 8.606 6.471 5.624 1.00 97.00 128 LYS A O 1
ATOM 1021 N N . ILE A 1 129 ? 7.651 4.876 4.357 1.00 96.31 129 ILE A N 1
ATOM 1022 C CA . ILE A 1 129 ? 8.202 5.342 3.074 1.00 96.31 129 ILE A CA 1
ATOM 1023 C C . ILE A 1 129 ? 7.773 6.790 2.810 1.00 96.31 129 ILE A C 1
ATOM 1025 O O . ILE A 1 129 ? 8.608 7.645 2.520 1.00 96.31 129 ILE A O 1
ATOM 1029 N N . LYS A 1 130 ? 6.483 7.101 2.988 1.00 95.38 130 LYS A N 1
ATOM 1030 C CA . LYS A 1 130 ? 5.956 8.460 2.814 1.00 95.38 130 LYS A CA 1
ATOM 1031 C C . LYS A 1 130 ? 6.601 9.469 3.768 1.00 95.38 130 LYS A C 1
ATOM 1033 O O . LYS A 1 130 ? 6.841 10.613 3.381 1.00 95.38 130 LYS A O 1
ATOM 1038 N N . ALA A 1 131 ? 6.860 9.065 5.012 1.00 94.25 131 ALA A N 1
ATOM 1039 C CA . ALA A 1 131 ? 7.523 9.918 5.992 1.00 94.25 131 ALA A CA 1
ATOM 1040 C C . ALA A 1 131 ? 8.956 10.268 5.561 1.00 94.25 131 ALA A C 1
ATOM 1042 O O . ALA A 1 131 ? 9.331 11.433 5.649 1.00 94.25 131 ALA A O 1
ATOM 1043 N N . LEU A 1 132 ? 9.712 9.304 5.021 1.00 92.75 132 LEU A N 1
ATOM 1044 C CA . LEU A 1 132 ? 11.049 9.547 4.464 1.00 92.75 132 LEU A CA 1
ATOM 1045 C C . LEU A 1 132 ? 11.013 10.494 3.258 1.00 92.75 132 LEU A C 1
ATOM 1047 O O . LEU A 1 132 ? 11.784 11.449 3.210 1.00 92.75 132 LEU A O 1
ATOM 1051 N N . GLN A 1 133 ? 10.069 10.289 2.334 1.00 87.56 133 GLN A N 1
ATOM 1052 C CA . GLN A 1 133 ? 9.875 11.173 1.175 1.00 87.56 133 GLN A CA 1
ATOM 1053 C C . GLN A 1 133 ? 9.548 12.618 1.572 1.00 87.56 133 GLN A C 1
ATOM 1055 O O . GLN A 1 133 ? 9.866 13.536 0.832 1.00 87.56 133 GLN A O 1
ATOM 1060 N N . SER A 1 134 ? 8.888 12.819 2.716 1.00 86.25 134 SER A N 1
ATOM 1061 C CA . SER A 1 134 ? 8.505 14.154 3.203 1.00 86.25 134 SER A CA 1
ATOM 1062 C C . SER A 1 134 ? 9.588 14.820 4.061 1.00 86.25 134 SER A C 1
ATOM 1064 O O . SER A 1 134 ? 9.462 15.997 4.385 1.00 86.25 134 SER A O 1
ATOM 1066 N N . ALA A 1 135 ? 10.598 14.058 4.491 1.00 74.44 135 ALA A N 1
ATOM 1067 C CA . ALA A 1 135 ? 11.729 14.537 5.287 1.00 74.44 135 ALA A CA 1
ATOM 1068 C C . ALA A 1 135 ? 12.950 14.914 4.427 1.00 74.44 135 ALA A C 1
ATOM 1070 O O . ALA A 1 135 ? 13.924 15.441 4.964 1.00 74.44 135 ALA A O 1
ATOM 1071 N N . SER A 1 136 ? 12.885 14.611 3.127 1.00 50.78 136 SER A N 1
ATOM 1072 C CA . SER A 1 136 ? 13.895 14.897 2.101 1.00 50.78 136 SER A CA 1
ATOM 1073 C C . SER A 1 136 ? 13.524 16.166 1.339 1.00 50.78 136 SER A C 1
ATOM 1075 O O . SER A 1 136 ? 14.448 16.938 1.009 1.00 50.78 136 SER A O 1
#

Nearest PDB structures (foldseek):
  1qu7-assembly1_A  TM=3.177E-01  e=7.291E+00  Escherichia coli